Protein AF-A0A519C1T8-F1 (afdb_monomer_lite)

pLDDT: mean 79.29, std 21.69, range [28.86, 98.5]

Sequence (141 aa):
MLAVPLSTYRQTYEIVEENGDEYYHWNYEFISLLQLVNVDVENGSLSIHGAVNHSAFYDDDDGYWWGGQTNIRRSIFMGDYIYSFSGAGAAVHRTEDLEMMVELDLPGYEEPIYYYYEDNSEEPKDAEVDSEEAGTSSNES

Radius of gyration: 27.06 Å; chains: 1; bounding box: 48×76×71 Å

Foldseek 3Di:
DDKDWDKDKDKDWDWDDDPNDTDIDIDIAIWAKTWDWDADPPVRDIDTQDIDTPSVLPPDPPNLVPPFQRYFDDWDDDPQWIWTDTLFWIWIAGSNRRHTDDIGTDPPRDGDDDDDPPPPCPDPDDDDDDDDDDDDDDDDD

Secondary structure (DSSP, 8-state):
-EEEEEEEEEEEEEEEEETTEEEEEEEEEEEEEEEEEEEETTTTEEEEEEEEE-GGGG--TT-GGGGS--S--EEEEETTEEEEE-SSEEEEEETTT--EEEEEEPTT-PPPPP--------PPP----------------

Structure (mmCIF, N/CA/C/O backbone):
data_AF-A0A519C1T8-F1
#
_entry.id   AF-A0A519C1T8-F1
#
loop_
_atom_site.group_PDB
_atom_site.id
_atom_site.type_symbol
_atom_site.label_atom_id
_atom_site.label_alt_id
_atom_site.label_comp_id
_atom_site.label_asym_id
_atom_site.label_entity_id
_atom_site.label_seq_id
_atom_site.pdbx_PDB_ins_code
_atom_site.Cartn_x
_atom_site.Cartn_y
_atom_site.Cartn_z
_atom_site.occupancy
_atom_site.B_iso_or_equiv
_atom_site.auth_seq_id
_atom_site.auth_comp_id
_atom_site.auth_asym_id
_atom_site.auth_atom_id
_atom_site.pdbx_PDB_model_num
ATOM 1 N N . MET A 1 1 ? -6.608 2.088 14.280 1.00 93.31 1 MET A N 1
ATOM 2 C CA . MET A 1 1 ? -5.623 1.960 13.186 1.00 93.31 1 MET A CA 1
ATOM 3 C C . MET A 1 1 ? -5.973 2.962 12.098 1.00 93.31 1 MET A C 1
ATOM 5 O O . MET A 1 1 ? -7.155 3.238 11.919 1.00 93.31 1 MET A O 1
ATOM 9 N N . LEU A 1 2 ? -4.975 3.523 11.421 1.00 96.00 2 LEU A N 1
ATOM 10 C CA . LEU A 1 2 ? -5.133 4.421 10.276 1.00 96.00 2 LEU A CA 1
ATOM 11 C C . LEU A 1 2 ? -4.587 3.729 9.022 1.00 96.00 2 LEU A C 1
ATOM 13 O O . LEU A 1 2 ? -3.564 3.055 9.105 1.00 96.00 2 LEU A O 1
ATOM 17 N N . ALA A 1 3 ? -5.245 3.927 7.881 1.00 96.88 3 ALA A N 1
ATOM 18 C CA . ALA A 1 3 ? -4.759 3.495 6.575 1.00 96.88 3 ALA A CA 1
ATOM 19 C C . ALA A 1 3 ? -4.440 4.728 5.719 1.00 96.88 3 ALA A C 1
ATOM 21 O O . ALA A 1 3 ? -5.297 5.593 5.530 1.00 96.88 3 ALA A O 1
ATOM 22 N N . VAL A 1 4 ? -3.206 4.818 5.229 1.00 96.31 4 VAL A N 1
ATOM 23 C CA . VAL A 1 4 ? -2.680 5.972 4.491 1.00 96.31 4 VAL A CA 1
ATOM 24 C C . VAL A 1 4 ? -2.260 5.513 3.095 1.00 96.31 4 VAL A C 1
ATOM 26 O O . VAL A 1 4 ? -1.286 4.769 2.978 1.00 96.31 4 VAL A O 1
ATOM 29 N N . PRO A 1 5 ? -2.978 5.913 2.031 1.00 94.56 5 PRO A N 1
ATOM 30 C CA . PRO A 1 5 ? -2.551 5.629 0.669 1.00 94.56 5 PRO A CA 1
ATOM 31 C C . PRO A 1 5 ? -1.249 6.365 0.353 1.00 94.56 5 PRO A C 1
ATOM 33 O O . PRO A 1 5 ? -1.144 7.570 0.584 1.00 94.56 5 PRO A O 1
ATOM 36 N N . LEU A 1 6 ? -0.277 5.641 -0.187 1.00 91.94 6 LEU A N 1
ATOM 37 C CA . LEU A 1 6 ? 1.003 6.165 -0.637 1.00 91.94 6 LEU A CA 1
ATOM 38 C C . LEU A 1 6 ? 1.228 5.730 -2.080 1.00 91.94 6 LEU A C 1
ATOM 40 O O . LEU A 1 6 ? 1.039 4.573 -2.447 1.00 91.94 6 LEU A O 1
ATOM 44 N N . SER A 1 7 ? 1.635 6.676 -2.911 1.00 88.19 7 SER A N 1
ATOM 45 C CA . SER A 1 7 ? 1.981 6.411 -4.300 1.00 88.19 7 SER A CA 1
ATOM 46 C C . SER A 1 7 ? 3.222 7.205 -4.636 1.00 88.19 7 SER A C 1
ATOM 48 O O . SER A 1 7 ? 3.256 8.420 -4.447 1.00 88.19 7 SER A O 1
ATOM 50 N N . THR A 1 8 ? 4.257 6.501 -5.063 1.00 87.06 8 THR A N 1
ATOM 51 C CA . THR A 1 8 ? 5.544 7.084 -5.431 1.00 87.06 8 THR A CA 1
ATOM 52 C C . THR A 1 8 ? 6.142 6.262 -6.557 1.00 87.06 8 THR A C 1
ATOM 54 O O . THR A 1 8 ? 5.646 5.191 -6.884 1.00 87.06 8 THR A O 1
ATOM 57 N N . TYR A 1 9 ? 7.223 6.748 -7.136 1.00 85.00 9 TYR A N 1
ATOM 58 C CA . TYR A 1 9 ? 8.078 5.960 -8.004 1.00 85.00 9 TYR A CA 1
ATOM 59 C C . TYR A 1 9 ? 9.501 5.991 -7.455 1.00 85.00 9 TYR A C 1
ATOM 61 O O . TYR A 1 9 ? 9.878 6.911 -6.717 1.00 85.00 9 TYR A O 1
ATOM 69 N N . ARG A 1 10 ? 10.286 4.976 -7.797 1.00 85.06 10 ARG A N 1
ATOM 70 C CA . ARG A 1 10 ? 11.723 4.935 -7.547 1.00 85.06 10 ARG A CA 1
ATOM 71 C C . ARG A 1 10 ? 12.445 4.924 -8.883 1.00 85.06 10 ARG A C 1
ATOM 73 O O . ARG A 1 10 ? 12.110 4.141 -9.761 1.00 85.06 10 ARG A O 1
ATOM 80 N N . GLN A 1 11 ? 13.442 5.791 -9.002 1.00 84.81 11 GLN A N 1
ATOM 81 C CA . GLN A 1 11 ? 14.359 5.816 -10.132 1.00 84.81 11 GLN A CA 1
ATOM 82 C C . GLN A 1 11 ? 15.657 5.125 -9.718 1.00 84.81 11 GLN A C 1
ATOM 84 O O . GLN A 1 11 ? 16.260 5.482 -8.701 1.00 84.81 11 GLN A O 1
ATOM 89 N N . THR A 1 12 ? 16.081 4.143 -10.498 1.00 87.19 12 THR A N 1
ATOM 90 C CA . THR A 1 12 ? 17.408 3.536 -10.408 1.00 87.19 12 THR A CA 1
ATOM 91 C C . THR A 1 12 ? 18.093 3.657 -11.761 1.00 87.19 12 THR A C 1
ATOM 93 O O . THR A 1 12 ? 17.448 3.872 -12.786 1.00 87.19 12 THR A O 1
ATOM 96 N N . TYR A 1 13 ? 19.417 3.574 -11.773 1.00 87.81 13 TYR A N 1
ATOM 97 C CA . TYR A 1 13 ? 20.163 3.462 -13.015 1.00 87.81 13 TYR A CA 1
ATOM 98 C C . TYR A 1 13 ? 21.193 2.351 -12.885 1.00 87.81 13 TYR A C 1
ATOM 100 O O . TYR A 1 13 ? 21.720 2.104 -11.797 1.00 87.81 13 TYR A O 1
ATOM 108 N N . GLU A 1 14 ? 21.467 1.692 -13.997 1.00 89.19 14 GLU A N 1
ATOM 109 C CA . GLU A 1 14 ? 22.571 0.756 -14.138 1.00 89.19 14 GLU A CA 1
ATOM 110 C C . GLU A 1 14 ? 23.513 1.249 -15.236 1.00 89.19 14 GLU A C 1
ATOM 112 O O . GLU A 1 14 ? 23.098 1.922 -16.183 1.00 89.19 14 GLU A O 1
ATOM 117 N N . ILE A 1 15 ? 24.801 0.963 -15.058 1.00 90.38 15 ILE A N 1
ATOM 118 C CA . ILE A 1 15 ? 25.827 1.254 -16.055 1.00 90.38 15 ILE A CA 1
ATOM 119 C C . ILE A 1 15 ? 26.111 -0.060 -16.768 1.00 90.38 15 ILE A C 1
ATOM 121 O O . ILE A 1 15 ? 26.516 -1.034 -16.129 1.00 90.38 15 ILE A O 1
ATOM 125 N N . VAL A 1 16 ? 25.880 -0.078 -18.074 1.00 89.88 16 VAL A N 1
ATOM 126 C CA . VAL A 1 16 ? 26.147 -1.229 -18.933 1.00 89.88 16 VAL A CA 1
ATOM 127 C C . VAL A 1 16 ? 27.322 -0.869 -19.828 1.00 89.88 16 VAL A C 1
ATOM 129 O O . VAL A 1 16 ? 27.267 0.114 -20.561 1.00 89.88 16 VAL A O 1
ATOM 132 N N . GLU A 1 17 ? 28.402 -1.643 -19.757 1.00 89.75 17 GLU A N 1
ATOM 133 C CA . GLU A 1 17 ? 29.504 -1.524 -20.712 1.00 89.75 17 GLU A CA 1
ATOM 134 C C . GLU A 1 17 ? 29.206 -2.392 -21.936 1.00 89.75 17 GLU A C 1
ATOM 136 O O . GLU A 1 17 ? 29.117 -3.619 -21.836 1.00 89.75 17 GLU A O 1
ATOM 141 N N . GLU A 1 18 ? 29.102 -1.763 -23.105 1.00 87.56 18 GLU A N 1
ATOM 142 C CA . GLU A 1 18 ? 28.958 -2.460 -24.381 1.00 87.56 18 GLU A CA 1
ATOM 143 C C . GLU A 1 18 ? 29.984 -1.906 -25.377 1.00 87.56 18 GLU A C 1
ATOM 145 O O . GLU A 1 18 ? 30.089 -0.704 -25.595 1.00 87.56 18 GLU A O 1
ATOM 150 N N . ASN A 1 19 ? 30.796 -2.787 -25.968 1.00 85.69 19 ASN A N 1
ATOM 151 C CA . ASN A 1 19 ? 31.862 -2.426 -26.916 1.00 85.69 19 ASN A CA 1
ATOM 152 C C . ASN A 1 19 ? 32.904 -1.401 -26.408 1.00 85.69 19 ASN A C 1
ATOM 154 O O . ASN A 1 19 ? 33.618 -0.810 -27.214 1.00 85.69 19 ASN A O 1
ATOM 158 N N . GLY A 1 20 ? 33.062 -1.253 -25.087 1.00 86.38 20 GLY A N 1
ATOM 159 C CA . GLY A 1 20 ? 34.015 -0.319 -24.473 1.00 86.38 20 GLY A CA 1
ATOM 160 C C . GLY A 1 20 ? 33.459 1.086 -24.227 1.00 86.38 20 GLY A C 1
ATOM 161 O O . GLY A 1 20 ? 34.202 1.933 -23.735 1.00 86.38 20 GLY A O 1
ATOM 162 N N . ASP A 1 21 ? 32.177 1.306 -24.527 1.00 89.31 21 ASP A N 1
ATOM 163 C CA . ASP A 1 21 ? 31.431 2.510 -24.175 1.00 89.31 21 ASP A CA 1
ATOM 164 C C . ASP A 1 21 ? 30.502 2.220 -22.979 1.00 89.31 21 ASP A C 1
ATOM 166 O O . ASP A 1 21 ? 29.912 1.140 -22.878 1.00 89.31 21 ASP A O 1
ATOM 170 N N . GLU A 1 22 ? 30.381 3.181 -22.058 1.00 91.75 22 GLU A N 1
ATOM 171 C CA . GLU A 1 22 ? 29.477 3.108 -20.902 1.00 91.75 22 GLU A CA 1
ATOM 172 C C . GLU A 1 22 ? 28.097 3.682 -21.261 1.00 91.75 22 GLU 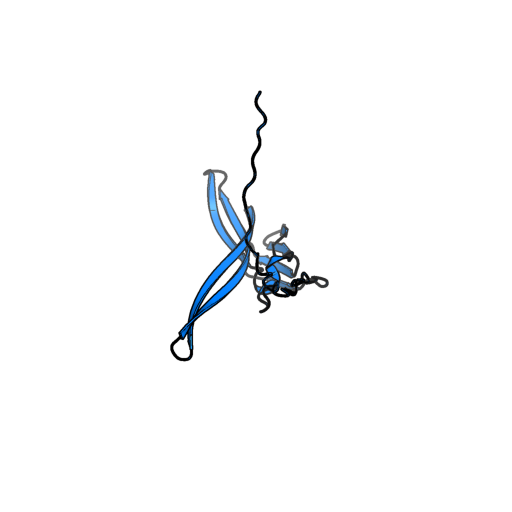A C 1
ATOM 174 O O . GLU A 1 22 ? 27.973 4.854 -21.632 1.00 91.75 22 GLU A O 1
ATOM 179 N N . TYR A 1 23 ? 27.045 2.882 -21.087 1.00 87.88 23 TYR A N 1
ATOM 180 C CA . TYR A 1 23 ? 25.653 3.277 -21.295 1.00 87.88 23 TYR A CA 1
ATOM 181 C C . TYR A 1 23 ? 24.908 3.371 -19.964 1.00 87.88 23 TYR A C 1
ATOM 183 O O . TYR A 1 23 ? 25.025 2.502 -19.101 1.00 87.88 23 TYR A O 1
ATOM 191 N N . TYR A 1 24 ? 24.103 4.424 -19.813 1.00 88.62 24 TYR A N 1
ATOM 192 C CA . TYR A 1 24 ? 23.241 4.627 -18.650 1.00 88.62 24 TYR A CA 1
ATOM 193 C C . TYR A 1 24 ? 21.838 4.111 -18.959 1.00 88.62 24 TYR A C 1
ATOM 195 O O . TYR A 1 24 ? 21.117 4.711 -19.759 1.00 88.62 24 TYR A O 1
ATOM 203 N N . HIS A 1 25 ? 21.434 3.037 -18.290 1.00 85.00 25 HIS A N 1
ATOM 204 C CA . HIS A 1 25 ? 20.084 2.494 -18.386 1.00 85.00 25 HIS A CA 1
ATOM 205 C C . HIS A 1 25 ? 19.276 2.941 -17.173 1.00 85.00 25 HIS A C 1
ATOM 207 O O . HIS A 1 25 ? 19.605 2.615 -16.033 1.00 85.00 25 HIS A O 1
ATOM 213 N N . TRP A 1 26 ? 18.231 3.729 -17.421 1.00 84.38 26 TRP A N 1
ATOM 214 C CA . TRP A 1 26 ? 17.333 4.231 -16.387 1.00 84.38 26 TRP A CA 1
ATOM 215 C C . TRP A 1 26 ? 16.164 3.275 -16.202 1.00 84.38 26 TRP A C 1
ATOM 217 O O . TRP A 1 26 ? 15.441 2.990 -17.150 1.00 84.38 26 TRP A O 1
ATOM 227 N N . ASN A 1 27 ? 15.955 2.846 -14.964 1.00 82.31 27 ASN A N 1
ATOM 228 C CA . ASN A 1 27 ? 14.845 2.001 -14.563 1.00 82.31 27 ASN A CA 1
ATOM 229 C C . ASN A 1 27 ? 13.918 2.803 -13.650 1.00 82.31 27 ASN A C 1
ATOM 231 O O . ASN A 1 27 ? 14.370 3.539 -12.763 1.00 82.31 27 ASN A O 1
ATOM 235 N N . TYR A 1 28 ? 12.614 2.660 -13.862 1.00 80.44 28 TYR A N 1
ATOM 236 C CA . TYR A 1 28 ? 11.615 3.314 -13.034 1.00 80.44 28 TYR A CA 1
ATOM 237 C C . TYR A 1 28 ? 10.591 2.298 -12.543 1.00 80.44 28 TYR A C 1
ATOM 239 O O . TYR A 1 28 ? 9.966 1.603 -13.334 1.00 80.44 28 TYR A O 1
ATOM 247 N N . GLU A 1 29 ? 10.399 2.256 -11.231 1.00 81.69 29 GLU A N 1
ATOM 248 C CA . GLU A 1 29 ? 9.502 1.319 -10.558 1.00 81.69 29 GLU A CA 1
ATOM 249 C C . GLU A 1 29 ? 8.401 2.104 -9.849 1.00 81.69 29 GLU A C 1
ATOM 251 O O . GLU A 1 29 ? 8.689 3.011 -9.055 1.00 81.69 29 GLU A O 1
ATOM 256 N N . PHE A 1 30 ? 7.143 1.763 -10.120 1.00 85.12 30 PHE A N 1
ATOM 257 C CA . PHE A 1 30 ? 6.013 2.384 -9.447 1.00 85.12 30 PHE A CA 1
ATOM 258 C C . PHE A 1 30 ? 5.660 1.660 -8.151 1.00 85.12 30 PHE A C 1
ATOM 260 O O . PHE A 1 30 ? 5.550 0.439 -8.085 1.00 85.12 30 PHE A O 1
ATOM 267 N N . ILE A 1 31 ? 5.426 2.435 -7.097 1.00 89.38 31 ILE A N 1
ATOM 268 C CA . ILE A 1 31 ? 5.143 1.922 -5.764 1.00 89.38 31 ILE A CA 1
ATOM 269 C C . ILE A 1 31 ? 3.744 2.372 -5.326 1.00 89.38 31 ILE A C 1
ATOM 271 O O . ILE A 1 31 ? 3.542 3.549 -5.012 1.00 89.38 31 ILE A O 1
ATOM 275 N N . SER A 1 32 ? 2.790 1.434 -5.266 1.00 92.44 32 SER A N 1
ATOM 276 C CA . SER A 1 32 ? 1.409 1.670 -4.811 1.00 92.44 32 SER A CA 1
ATOM 277 C C . SER A 1 32 ? 1.148 0.993 -3.470 1.00 92.44 32 SER A C 1
ATOM 279 O O . SER A 1 32 ? 0.864 -0.201 -3.415 1.00 92.44 32 SER A O 1
ATOM 281 N N . LEU A 1 33 ? 1.231 1.741 -2.370 1.00 95.00 33 LEU A N 1
ATOM 282 C CA . LEU A 1 33 ? 1.071 1.192 -1.023 1.00 95.00 33 LEU A CA 1
ATOM 283 C C . LEU A 1 33 ? -0.153 1.747 -0.306 1.00 95.00 33 LEU A C 1
ATOM 285 O O . LEU A 1 33 ? -0.584 2.882 -0.505 1.00 95.00 33 LEU A O 1
ATOM 289 N N . LEU A 1 34 ? -0.663 0.953 0.626 1.00 96.69 34 LEU A N 1
ATOM 290 C CA . LEU A 1 34 ? -1.532 1.408 1.696 1.00 96.69 34 LEU A CA 1
ATOM 291 C C . LEU A 1 34 ? -0.805 1.148 3.010 1.00 96.69 34 LEU A C 1
ATOM 293 O O . LEU A 1 34 ? -0.744 0.014 3.478 1.00 96.69 34 LEU A O 1
ATOM 297 N N . GLN A 1 35 ? -0.233 2.198 3.591 1.00 96.94 35 GLN A N 1
ATOM 298 C CA . GLN A 1 35 ? 0.482 2.120 4.857 1.00 96.94 35 GLN A CA 1
ATOM 299 C C . GLN A 1 35 ? -0.521 2.055 6.011 1.00 96.94 35 GLN A C 1
ATOM 301 O O . GLN A 1 35 ? -1.319 2.974 6.206 1.00 96.94 35 GLN A O 1
ATOM 306 N N . LEU A 1 36 ? -0.454 0.992 6.807 1.00 97.38 36 LEU A N 1
ATOM 307 C CA . LEU A 1 36 ? -1.203 0.862 8.047 1.00 97.38 36 LEU A CA 1
ATOM 308 C C . LEU A 1 36 ? -0.355 1.363 9.216 1.00 97.38 36 LEU A C 1
ATOM 310 O O . LEU A 1 36 ? 0.825 1.019 9.359 1.00 97.38 36 LEU A O 1
ATOM 314 N N . VAL A 1 37 ? -0.977 2.192 10.049 1.00 97.75 37 VAL A N 1
ATOM 315 C CA . VAL A 1 37 ? -0.354 2.846 11.200 1.00 97.75 37 VAL A CA 1
ATOM 316 C C . VAL A 1 37 ? -1.200 2.572 12.440 1.00 97.75 37 VAL A C 1
ATOM 318 O O . VAL A 1 37 ? -2.411 2.828 12.472 1.00 97.75 37 VAL A O 1
ATOM 321 N N . ASN A 1 38 ? -0.561 2.050 13.481 1.00 97.00 38 ASN A N 1
ATOM 322 C CA . ASN A 1 38 ? -1.160 1.950 14.802 1.00 97.00 38 ASN A CA 1
ATOM 323 C C . ASN A 1 38 ? -1.218 3.348 15.419 1.00 97.00 38 ASN A C 1
ATOM 325 O O . ASN A 1 38 ? -0.242 4.096 15.373 1.00 97.00 38 ASN A O 1
ATOM 329 N N . VAL A 1 39 ? -2.371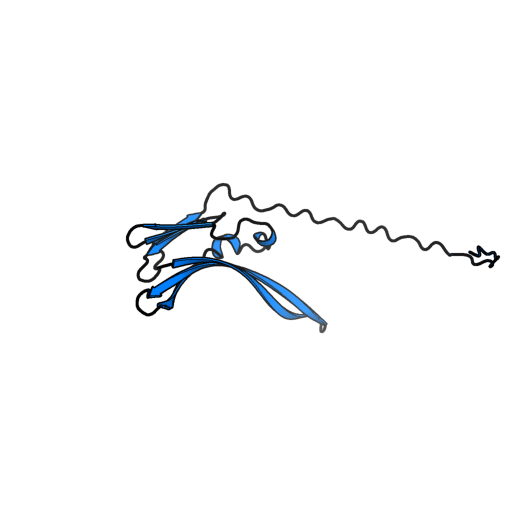 3.690 15.990 1.00 96.50 39 VAL A N 1
ATOM 330 C CA . VAL A 1 39 ? -2.598 4.981 16.640 1.00 96.50 39 VAL A CA 1
ATOM 331 C C . VAL A 1 39 ? -2.808 4.715 18.117 1.00 96.50 39 VAL A C 1
ATOM 333 O O . VAL A 1 39 ? -3.829 4.140 18.495 1.00 96.50 39 VAL A O 1
ATOM 336 N N . ASP A 1 40 ? -1.848 5.133 18.930 1.00 96.56 40 ASP A N 1
ATOM 337 C CA . ASP A 1 40 ? -1.982 5.160 20.377 1.00 96.56 40 ASP A CA 1
ATOM 338 C C . ASP A 1 40 ? -2.464 6.554 20.782 1.00 96.56 40 ASP A C 1
ATOM 340 O O . ASP A 1 40 ? -1.694 7.515 20.835 1.00 96.56 40 ASP A O 1
ATOM 344 N N . VAL A 1 41 ? -3.772 6.671 21.007 1.00 95.19 41 VAL A N 1
ATOM 345 C CA . VAL A 1 41 ? -4.414 7.946 21.351 1.00 95.19 41 VAL A CA 1
ATOM 346 C C . VAL A 1 41 ? -4.079 8.369 22.783 1.00 95.19 41 VAL A C 1
ATOM 348 O O . VAL A 1 41 ? -4.038 9.564 23.063 1.00 95.19 41 VAL A O 1
ATOM 351 N N . GLU A 1 42 ? -3.813 7.415 23.678 1.00 96.62 42 GLU A N 1
ATOM 352 C CA . GLU A 1 42 ? -3.520 7.699 25.086 1.00 96.62 42 GLU A CA 1
ATOM 353 C C . GLU A 1 42 ? -2.126 8.308 25.241 1.00 96.62 42 GLU A C 1
ATOM 355 O O . GLU A 1 42 ? -1.960 9.318 25.926 1.00 96.62 42 GLU A O 1
ATOM 360 N N . ASN A 1 43 ? -1.140 7.736 24.546 1.00 96.25 43 ASN A N 1
ATOM 361 C CA . ASN A 1 43 ? 0.242 8.215 24.569 1.00 96.25 43 ASN A CA 1
ATOM 362 C C . ASN A 1 43 ? 0.557 9.206 23.436 1.00 96.25 43 ASN A C 1
ATOM 364 O O . ASN A 1 43 ? 1.671 9.725 23.367 1.00 96.25 43 ASN A O 1
ATOM 368 N N . GLY A 1 44 ? -0.401 9.468 22.540 1.00 95.38 44 GLY A N 1
ATOM 369 C CA . GLY A 1 44 ? -0.239 10.381 21.406 1.00 95.38 44 GLY A CA 1
ATOM 370 C C . GLY A 1 44 ? 0.848 9.938 20.423 1.00 95.38 44 GLY A C 1
ATOM 371 O O . GLY A 1 44 ? 1.544 10.784 19.861 1.00 95.38 44 GLY A O 1
ATOM 372 N N . SER A 1 45 ? 1.028 8.627 20.243 1.00 96.94 45 SER A N 1
ATOM 373 C CA . SER A 1 45 ? 2.105 8.065 19.425 1.00 96.94 45 SER A CA 1
ATOM 374 C C . SER A 1 45 ? 1.579 7.286 18.220 1.00 96.94 45 SER A C 1
ATOM 376 O O . SER A 1 45 ? 0.449 6.794 18.201 1.00 96.94 45 SER A O 1
ATOM 378 N N . LEU A 1 46 ? 2.417 7.206 17.187 1.00 97.44 46 LEU A N 1
ATOM 379 C CA . LEU A 1 46 ? 2.157 6.459 15.964 1.00 97.44 46 LEU A CA 1
ATOM 380 C C . LEU A 1 46 ? 3.258 5.419 15.779 1.00 97.44 46 LEU A C 1
AT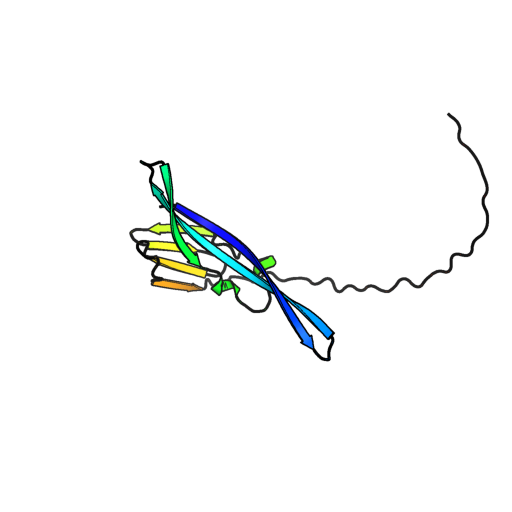OM 382 O O . LEU A 1 46 ? 4.436 5.723 15.974 1.00 97.44 46 LEU A O 1
ATOM 386 N N . SER A 1 47 ? 2.888 4.214 15.359 1.00 97.56 47 SER A N 1
ATOM 387 C CA . SER A 1 47 ? 3.853 3.190 14.961 1.00 97.56 47 SER A CA 1
ATOM 388 C C . SER A 1 47 ? 3.413 2.492 13.683 1.00 97.56 47 SER A C 1
ATOM 390 O O . SER A 1 47 ? 2.222 2.359 13.398 1.00 97.56 47 SER A O 1
ATOM 392 N N . ILE A 1 48 ? 4.386 2.071 12.878 1.00 97.56 48 ILE A N 1
ATOM 393 C CA . ILE A 1 48 ? 4.120 1.336 11.643 1.00 97.56 48 ILE A CA 1
ATOM 394 C C . ILE A 1 48 ? 3.529 -0.027 12.008 1.00 97.56 48 ILE A C 1
ATOM 396 O O . ILE A 1 48 ? 4.111 -0.759 12.806 1.00 97.56 48 ILE A O 1
ATOM 400 N N . HIS A 1 49 ? 2.374 -0.347 11.426 1.00 97.25 49 HIS A N 1
ATOM 401 C CA . HIS A 1 49 ? 1.772 -1.675 11.519 1.00 97.25 49 HIS A CA 1
ATOM 402 C C . HIS A 1 49 ? 2.267 -2.567 10.370 1.00 97.25 49 HIS A C 1
ATOM 404 O O . HIS 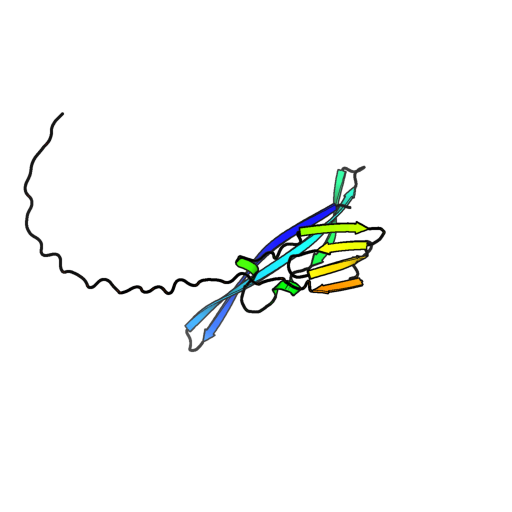A 1 49 ? 2.698 -3.691 10.589 1.00 97.25 49 HIS A O 1
ATOM 410 N N . GLY A 1 50 ? 2.271 -2.027 9.152 1.00 97.12 50 GLY A N 1
ATOM 411 C CA . GLY A 1 50 ? 2.737 -2.694 7.936 1.00 97.12 50 GLY A CA 1
ATOM 412 C C . GLY A 1 50 ? 2.120 -2.033 6.707 1.00 97.12 50 GLY A C 1
ATOM 413 O O . GLY A 1 50 ? 1.498 -0.978 6.836 1.00 97.12 50 GLY A O 1
ATOM 414 N N . ALA A 1 51 ? 2.286 -2.608 5.521 1.00 96.62 51 ALA A N 1
ATOM 415 C CA . ALA A 1 51 ? 1.732 -2.042 4.295 1.00 96.62 51 ALA A CA 1
ATOM 416 C C . ALA A 1 51 ? 1.133 -3.124 3.398 1.00 96.62 51 ALA A C 1
ATOM 418 O O . ALA A 1 51 ? 1.675 -4.220 3.295 1.00 96.62 51 ALA A O 1
ATOM 419 N N . VAL A 1 52 ? 0.037 -2.778 2.728 1.00 96.50 52 VAL A N 1
ATOM 420 C CA . VAL A 1 52 ? -0.500 -3.543 1.598 1.00 96.50 52 VAL A CA 1
ATOM 421 C C . VAL A 1 52 ? 0.092 -2.969 0.314 1.00 96.50 52 VAL A C 1
ATOM 423 O O . VAL A 1 52 ? 0.165 -1.745 0.184 1.00 96.50 52 VAL A O 1
ATOM 426 N N . ASN A 1 53 ? 0.514 -3.831 -0.612 1.00 94.31 53 ASN A N 1
ATOM 427 C CA . ASN A 1 53 ? 1.182 -3.437 -1.850 1.00 94.31 53 ASN A CA 1
ATOM 428 C C . ASN A 1 53 ? 0.339 -3.813 -3.076 1.00 94.31 53 ASN A C 1
ATOM 430 O O . ASN A 1 53 ? -0.052 -4.962 -3.223 1.00 94.31 53 ASN A O 1
ATOM 434 N N . HIS A 1 54 ? 0.053 -2.830 -3.927 1.00 93.31 54 HIS A N 1
ATOM 435 C CA . HIS A 1 54 ? -0.668 -2.964 -5.194 1.00 93.31 54 HIS A CA 1
ATOM 436 C C . HIS A 1 54 ? 0.249 -2.701 -6.406 1.00 93.31 54 HIS A C 1
ATOM 438 O O . HIS A 1 54 ? -0.260 -2.544 -7.511 1.00 93.31 54 HIS A O 1
ATOM 444 N N . SER A 1 55 ? 1.573 -2.603 -6.229 1.00 89.88 55 SER A N 1
ATOM 445 C CA . SER A 1 55 ? 2.532 -2.401 -7.330 1.00 89.88 55 SER A CA 1
ATOM 446 C C . SER A 1 55 ? 2.454 -3.482 -8.392 1.00 89.88 55 SER A C 1
ATOM 448 O O . SER A 1 55 ? 2.471 -3.142 -9.563 1.00 89.88 55 SER A O 1
ATOM 450 N N . ALA A 1 56 ? 2.256 -4.740 -7.989 1.00 88.31 56 ALA A N 1
ATOM 451 C CA . ALA A 1 56 ? 2.187 -5.872 -8.911 1.00 88.31 56 ALA A CA 1
ATOM 452 C C . ALA A 1 56 ? 1.085 -5.727 -9.977 1.00 88.31 56 ALA A C 1
ATOM 454 O O . ALA A 1 56 ? 1.218 -6.276 -11.061 1.00 88.31 56 ALA A O 1
ATOM 455 N N . PHE A 1 57 ? 0.032 -4.941 -9.713 1.00 87.88 57 PHE A N 1
ATOM 456 C CA . PHE A 1 57 ? -0.991 -4.620 -10.715 1.00 87.88 57 PHE A CA 1
ATOM 457 C C . PHE A 1 57 ? -0.506 -3.667 -11.825 1.00 87.88 57 PHE A C 1
ATOM 459 O O . PHE A 1 57 ? -1.270 -3.361 -12.736 1.00 87.88 57 PHE A O 1
ATOM 466 N N . TYR A 1 58 ? 0.709 -3.125 -11.712 1.00 82.81 58 TYR A N 1
ATOM 467 C CA . TYR A 1 58 ? 1.274 -2.099 -12.593 1.00 82.81 58 TYR A CA 1
ATOM 468 C C . TYR A 1 58 ? 2.739 -2.365 -12.974 1.00 82.81 58 TYR A C 1
ATOM 470 O O . TYR A 1 58 ? 3.364 -1.479 -13.556 1.00 82.81 58 TYR A O 1
ATOM 478 N N . ASP A 1 59 ? 3.284 -3.537 -12.634 1.00 75.44 59 ASP A N 1
ATOM 479 C CA . ASP A 1 59 ? 4.682 -3.919 -12.897 1.00 75.44 59 ASP A CA 1
ATOM 480 C C . ASP A 1 59 ? 4.909 -4.413 -14.346 1.00 75.44 59 ASP A C 1
ATOM 482 O O . ASP A 1 59 ? 5.918 -5.057 -14.628 1.00 75.44 59 ASP A O 1
ATOM 486 N N . ASP A 1 60 ? 3.999 -4.110 -15.278 1.00 65.81 60 ASP A N 1
ATOM 487 C CA . ASP A 1 60 ? 4.199 -4.407 -16.700 1.00 65.81 60 ASP A CA 1
ATOM 488 C C . ASP A 1 60 ? 5.265 -3.483 -17.328 1.00 65.81 60 ASP A C 1
ATOM 490 O O . ASP A 1 60 ? 5.393 -2.303 -16.982 1.00 65.81 60 ASP A O 1
ATOM 494 N N . ASP A 1 61 ? 6.033 -4.054 -18.264 1.00 57.44 61 ASP A N 1
ATOM 495 C CA . ASP A 1 61 ? 7.350 -3.606 -18.776 1.00 57.44 61 ASP A CA 1
ATOM 496 C C . ASP A 1 61 ? 7.366 -2.208 -19.441 1.00 57.44 61 ASP A C 1
ATOM 498 O O . ASP A 1 61 ? 8.416 -1.647 -19.750 1.00 57.44 61 ASP A O 1
ATOM 502 N N . ASP A 1 62 ? 6.200 -1.607 -19.649 1.00 61.28 62 ASP A N 1
ATOM 503 C CA . ASP A 1 62 ? 6.011 -0.478 -20.560 1.00 61.28 62 ASP A CA 1
ATOM 504 C C . ASP A 1 62 ? 5.795 0.875 -19.848 1.00 61.28 62 ASP A C 1
ATOM 506 O O . ASP A 1 62 ? 5.482 1.893 -20.473 1.00 61.28 62 ASP A O 1
ATOM 510 N N . GLY A 1 63 ? 5.974 0.935 -18.522 1.00 60.50 63 GLY A N 1
ATOM 511 C CA . GLY A 1 63 ? 5.948 2.203 -17.779 1.00 60.50 63 GLY A CA 1
ATOM 512 C C . GLY A 1 63 ? 4.576 2.894 -17.756 1.00 60.50 63 GLY A C 1
ATOM 513 O O . GLY A 1 63 ? 4.482 4.093 -17.504 1.00 60.50 63 GLY A O 1
ATOM 514 N N . TYR A 1 64 ? 3.478 2.173 -17.978 1.00 62.97 64 TYR A N 1
ATOM 515 C CA . TYR A 1 64 ? 2.126 2.740 -18.118 1.00 62.97 64 TYR A CA 1
ATOM 516 C C . TYR A 1 64 ? 1.580 3.492 -16.889 1.00 62.97 64 TYR A C 1
ATOM 518 O O . TYR A 1 64 ? 0.562 4.188 -16.956 1.00 62.97 64 TYR A O 1
ATOM 526 N N . TRP A 1 65 ? 2.268 3.430 -15.753 1.00 63.59 65 TRP A N 1
ATOM 527 C CA . TRP A 1 65 ? 1.864 4.090 -14.517 1.00 63.59 65 TRP A CA 1
ATOM 528 C C . TRP A 1 65 ? 2.011 5.620 -14.518 1.00 63.59 65 TRP A C 1
ATOM 530 O O . TRP A 1 65 ? 1.363 6.272 -13.696 1.00 63.59 65 TRP A O 1
ATOM 540 N N . TRP A 1 66 ? 2.796 6.219 -15.422 1.00 60.66 66 TRP A N 1
ATOM 541 C CA . TRP A 1 66 ? 3.048 7.674 -15.446 1.00 60.66 66 TRP A CA 1
ATOM 542 C C . TRP A 1 66 ? 1.779 8.529 -15.666 1.00 60.66 66 TRP A C 1
ATOM 544 O O . TRP A 1 66 ? 1.776 9.725 -15.369 1.00 60.66 66 TRP A O 1
ATOM 554 N N . GLY A 1 67 ? 0.700 7.937 -16.187 1.00 61.75 67 GLY A N 1
ATOM 555 C CA . GLY A 1 67 ? -0.538 8.628 -16.580 1.00 61.75 67 GLY A CA 1
ATOM 556 C C . GLY A 1 67 ? -1.790 7.922 -16.074 1.00 61.75 67 GLY A C 1
ATOM 557 O O . GLY A 1 67 ? -2.912 8.351 -16.352 1.00 61.75 67 GLY A O 1
ATOM 558 N N . GLY A 1 68 ? -1.593 6.821 -15.348 1.00 68.31 68 GLY A N 1
ATOM 559 C CA . GLY A 1 68 ? -2.629 5.879 -14.971 1.00 68.31 68 GLY A CA 1
ATOM 560 C C . GLY A 1 68 ? -3.188 6.134 -13.576 1.00 68.31 68 GLY A C 1
ATOM 561 O O . GLY A 1 68 ? -2.646 6.869 -12.750 1.00 68.31 68 GLY A O 1
ATOM 562 N N . GLN A 1 69 ? -4.305 5.474 -13.283 1.00 71.12 69 GLN A N 1
ATOM 563 C CA . GLN A 1 69 ? -4.934 5.482 -11.962 1.00 71.12 69 GLN A CA 1
ATOM 564 C C . GLN A 1 69 ? -4.284 4.460 -11.021 1.00 71.12 69 GLN A C 1
ATOM 566 O O . GLN A 1 69 ? -4.940 3.534 -10.550 1.00 71.12 69 GLN A O 1
ATOM 571 N N . THR A 1 70 ? -2.993 4.620 -10.759 1.00 80.44 70 THR A N 1
ATOM 572 C CA . THR A 1 70 ? -2.177 3.561 -10.152 1.00 80.44 70 THR A CA 1
ATOM 573 C C . THR A 1 70 ? -2.199 3.535 -8.622 1.00 80.44 70 THR A C 1
ATOM 575 O O . THR A 1 70 ? -1.829 2.548 -7.990 1.00 80.44 70 THR A O 1
ATOM 578 N N . ASN A 1 71 ? -2.717 4.585 -7.988 1.00 85.81 71 ASN A N 1
ATOM 579 C CA . ASN A 1 71 ? -2.838 4.676 -6.538 1.00 85.81 71 ASN A CA 1
ATOM 580 C C . ASN A 1 71 ? -3.960 3.793 -5.958 1.00 85.81 71 ASN A C 1
ATOM 582 O O . ASN A 1 71 ? -5.023 3.632 -6.565 1.00 85.81 71 ASN A O 1
ATOM 586 N N . ILE A 1 72 ? -3.782 3.306 -4.725 1.00 91.56 72 ILE A N 1
ATOM 587 C CA . ILE A 1 72 ? -4.899 2.796 -3.914 1.00 91.56 72 ILE A CA 1
ATOM 588 C C . ILE A 1 72 ? -5.802 3.982 -3.556 1.00 91.56 72 ILE A C 1
ATOM 590 O O . ILE A 1 72 ? -5.373 4.967 -2.957 1.00 91.56 72 ILE A O 1
ATOM 594 N N . ARG A 1 73 ? -7.072 3.911 -3.955 1.00 91.06 73 ARG A N 1
ATOM 595 C CA . ARG A 1 73 ? -8.032 5.029 -3.868 1.00 91.06 73 ARG A CA 1
ATOM 596 C C . ARG A 1 73 ? -9.000 4.888 -2.716 1.00 91.06 73 ARG A C 1
ATOM 598 O O . ARG A 1 73 ? -9.544 5.884 -2.241 1.00 91.06 73 ARG A O 1
ATOM 605 N N . ARG A 1 74 ? -9.279 3.650 -2.315 1.00 93.75 74 ARG A N 1
ATOM 606 C CA . ARG A 1 74 ? -10.239 3.342 -1.259 1.00 93.75 74 ARG A CA 1
ATOM 607 C C . ARG A 1 74 ? -9.680 2.244 -0.381 1.00 93.75 74 ARG A C 1
ATOM 609 O O . ARG A 1 74 ? -9.109 1.277 -0.879 1.00 93.75 74 ARG A O 1
ATOM 616 N N . SER A 1 75 ? -9.884 2.405 0.918 1.00 96.75 75 SER A N 1
ATOM 617 C CA . SER A 1 75 ? -9.662 1.359 1.900 1.00 96.75 75 SER A CA 1
ATOM 618 C C . SER A 1 75 ? -10.824 1.312 2.883 1.00 96.75 75 SER A C 1
ATOM 620 O O . SER A 1 75 ? -11.420 2.345 3.200 1.00 96.75 75 SER A O 1
ATOM 622 N N . ILE A 1 76 ? -11.192 0.108 3.311 1.00 97.62 76 ILE A N 1
ATOM 623 C CA . ILE A 1 76 ? -12.310 -0.123 4.226 1.00 97.62 76 ILE A CA 1
ATOM 624 C C . ILE A 1 76 ? -11.864 -1.144 5.266 1.00 97.62 76 ILE A C 1
ATOM 626 O O . ILE A 1 76 ? -11.532 -2.277 4.924 1.00 97.62 76 ILE A O 1
ATOM 630 N N . PHE A 1 77 ? -11.887 -0.745 6.535 1.00 97.75 77 PHE A N 1
ATOM 631 C CA . PHE A 1 77 ? -11.789 -1.682 7.651 1.00 97.75 77 PHE A CA 1
ATOM 632 C C . PHE A 1 77 ? -13.146 -2.358 7.852 1.00 97.75 77 PHE A C 1
ATOM 634 O O . PHE A 1 77 ? -14.160 -1.677 8.023 1.00 97.75 77 PHE A O 1
ATOM 641 N N . MET A 1 78 ? -13.171 -3.688 7.830 1.00 96.81 78 MET A N 1
ATOM 642 C CA . MET A 1 78 ? -14.382 -4.475 8.038 1.00 96.81 78 MET A CA 1
ATOM 643 C C . MET A 1 78 ? -14.054 -5.733 8.843 1.00 96.81 78 MET A C 1
ATOM 645 O O . MET A 1 78 ? -13.482 -6.688 8.320 1.00 96.81 78 MET A O 1
ATOM 649 N N . GLY A 1 79 ? -14.442 -5.728 10.122 1.00 96.38 79 GLY A N 1
ATOM 650 C CA . GLY A 1 79 ? -14.042 -6.771 11.067 1.00 96.38 79 GLY A CA 1
ATOM 651 C C . GLY A 1 79 ? -12.522 -6.810 11.214 1.00 96.38 79 GLY A C 1
ATOM 652 O O . GLY A 1 79 ? -11.895 -5.761 11.346 1.00 96.38 79 GLY A O 1
ATOM 653 N N . ASP A 1 80 ? -11.955 -8.009 11.114 1.00 96.88 80 ASP A N 1
ATOM 654 C CA . ASP A 1 80 ? -10.512 -8.259 11.226 1.00 96.88 80 ASP A CA 1
ATOM 655 C C . ASP A 1 80 ? -9.781 -8.149 9.877 1.00 96.88 80 ASP A C 1
ATOM 657 O O . ASP A 1 80 ? -8.704 -8.716 9.690 1.00 96.88 80 ASP A O 1
ATOM 661 N N . TYR A 1 81 ? -10.379 -7.454 8.905 1.00 98.12 81 TYR A N 1
ATOM 662 C CA . TYR A 1 81 ? -9.859 -7.343 7.546 1.00 98.12 81 TYR A CA 1
ATOM 663 C C . TYR A 1 81 ? -9.827 -5.897 7.061 1.00 98.12 81 TYR A C 1
ATOM 665 O O . TYR A 1 81 ? -10.669 -5.065 7.418 1.00 98.12 81 TYR A O 1
ATOM 673 N N . ILE A 1 82 ? -8.866 -5.622 6.185 1.00 98.38 82 ILE A N 1
ATOM 674 C CA . ILE A 1 82 ? -8.807 -4.406 5.386 1.00 98.38 82 ILE A CA 1
ATOM 675 C C . ILE A 1 82 ? -8.986 -4.763 3.914 1.00 98.38 82 ILE A C 1
ATOM 677 O O . ILE A 1 82 ? -8.310 -5.639 3.379 1.00 98.38 82 ILE A O 1
ATOM 681 N N . TYR A 1 83 ? -9.914 -4.066 3.273 1.00 97.88 83 TYR A N 1
ATOM 682 C CA . TYR A 1 83 ? -10.163 -4.144 1.840 1.00 97.88 83 TYR A CA 1
ATOM 683 C C . TYR A 1 83 ? -9.525 -2.921 1.196 1.00 97.88 83 TYR A C 1
ATOM 685 O O . TYR A 1 83 ? -9.812 -1.800 1.625 1.00 97.88 83 TYR A O 1
ATOM 693 N N . SER A 1 84 ? -8.691 -3.114 0.183 1.00 97.25 84 SER A N 1
ATOM 694 C CA . SER A 1 84 ? -8.018 -2.047 -0.561 1.00 97.25 84 SER A CA 1
ATOM 695 C C . SER A 1 84 ? -8.365 -2.129 -2.041 1.00 97.25 84 SER A C 1
ATOM 697 O O . SER A 1 84 ? -8.428 -3.212 -2.610 1.00 97.25 84 SER A O 1
ATOM 699 N N . PHE A 1 85 ? -8.597 -0.974 -2.669 1.00 95.06 85 PHE A N 1
ATOM 700 C CA . PHE A 1 85 ? -9.002 -0.874 -4.073 1.00 95.06 85 PHE A CA 1
ATOM 701 C C . PHE A 1 85 ? -8.143 0.163 -4.798 1.00 95.06 85 PHE A C 1
ATOM 703 O O . PHE A 1 85 ? -8.111 1.337 -4.400 1.00 95.06 85 PHE A O 1
ATOM 710 N N . SER A 1 86 ? -7.482 -0.258 -5.870 1.00 92.50 86 SER A N 1
ATOM 711 C CA . SER A 1 86 ? -6.778 0.588 -6.835 1.00 92.50 86 SER A CA 1
ATOM 712 C C . SER A 1 86 ? -7.545 0.627 -8.167 1.00 92.50 86 SER A C 1
ATOM 714 O O . SER A 1 86 ? -8.682 0.161 -8.237 1.00 92.50 86 SER A O 1
ATOM 716 N N . GLY A 1 87 ? -6.987 1.264 -9.203 1.00 88.88 87 GLY A N 1
ATOM 717 C CA . GLY A 1 87 ? -7.604 1.266 -10.532 1.00 88.88 87 GLY A CA 1
ATOM 718 C C . GLY A 1 87 ? -7.641 -0.127 -11.163 1.00 88.88 87 GLY A C 1
ATOM 719 O O . GLY A 1 87 ? -8.672 -0.505 -11.709 1.00 88.88 87 GLY A O 1
ATOM 720 N N . ALA A 1 88 ? -6.542 -0.872 -11.048 1.00 89.56 88 ALA A N 1
ATOM 721 C CA . ALA A 1 88 ? -6.370 -2.174 -11.691 1.00 89.56 88 ALA A CA 1
ATOM 722 C C . ALA A 1 88 ? -6.804 -3.370 -10.833 1.00 89.56 88 ALA A C 1
ATOM 724 O O . ALA A 1 88 ? -7.062 -4.437 -11.375 1.00 89.56 88 ALA A O 1
ATOM 725 N N . GLY A 1 89 ? -6.943 -3.214 -9.512 1.00 92.62 89 GLY A N 1
ATOM 726 C CA . GLY A 1 89 ? -7.175 -4.368 -8.650 1.00 92.62 89 GLY A CA 1
ATOM 727 C C . GLY A 1 89 ? -7.698 -4.055 -7.256 1.00 92.62 89 GLY A C 1
ATOM 728 O O . GLY A 1 89 ? -7.759 -2.906 -6.803 1.00 92.62 89 GLY A O 1
ATOM 729 N N . ALA A 1 90 ? -8.084 -5.113 -6.555 1.00 95.56 90 ALA A N 1
ATOM 730 C CA . ALA A 1 90 ? -8.499 -5.086 -5.167 1.00 95.56 90 ALA A CA 1
ATOM 731 C C . ALA A 1 90 ? -7.859 -6.235 -4.388 1.00 95.56 90 ALA A C 1
ATOM 733 O O . ALA A 1 90 ? -7.687 -7.332 -4.912 1.00 95.56 90 ALA A O 1
ATOM 734 N N . ALA A 1 91 ? -7.561 -5.996 -3.116 1.00 97.50 91 ALA A N 1
ATOM 735 C CA . ALA A 1 91 ? -7.015 -7.019 -2.239 1.00 97.50 91 ALA A CA 1
ATOM 736 C C . ALA A 1 91 ? -7.643 -6.955 -0.845 1.00 97.50 91 ALA A C 1
ATOM 738 O O . ALA A 1 91 ? -8.129 -5.912 -0.395 1.00 97.50 91 ALA A O 1
ATOM 739 N N . VAL A 1 92 ? -7.629 -8.094 -0.157 1.00 98.12 92 VAL A N 1
ATOM 740 C CA . VAL A 1 92 ? -8.126 -8.251 1.212 1.00 98.12 92 VAL A CA 1
ATOM 741 C C . VAL A 1 92 ? -7.019 -8.839 2.062 1.00 98.12 92 VAL A C 1
ATOM 743 O O . VAL A 1 92 ? -6.497 -9.904 1.745 1.00 98.12 92 VAL A O 1
ATOM 746 N N . HIS A 1 93 ? -6.690 -8.159 3.154 1.00 98.50 93 HIS A N 1
ATOM 747 C CA . HIS A 1 93 ? -5.666 -8.597 4.098 1.00 98.50 93 HIS A CA 1
ATOM 748 C C . HIS A 1 93 ? -6.248 -8.678 5.509 1.00 98.50 93 HIS A C 1
ATOM 750 O O . HIS A 1 93 ? -7.117 -7.876 5.866 1.00 98.50 93 HIS A O 1
ATOM 756 N N . ARG A 1 94 ? -5.770 -9.620 6.326 1.00 97.94 94 ARG A N 1
ATOM 757 C CA . ARG A 1 94 ? -6.084 -9.652 7.763 1.00 97.94 94 ARG A CA 1
ATOM 758 C C . ARG A 1 94 ? -5.386 -8.487 8.472 1.00 97.94 94 ARG A C 1
ATOM 760 O O . ARG A 1 94 ? -4.225 -8.211 8.211 1.00 97.94 94 ARG A O 1
ATOM 767 N N . THR A 1 95 ? -6.057 -7.795 9.388 1.00 97.25 95 THR A N 1
ATOM 768 C CA . THR A 1 95 ? -5.488 -6.616 10.074 1.00 97.25 95 THR A CA 1
ATOM 769 C C . THR A 1 95 ? -4.514 -6.952 11.198 1.00 97.25 95 THR A C 1
ATOM 771 O O . THR A 1 95 ? -3.957 -6.038 11.788 1.00 97.25 95 THR A O 1
ATOM 774 N N . GLU A 1 96 ? -4.376 -8.222 11.576 1.00 96.62 96 GLU A N 1
ATOM 775 C CA . GLU A 1 96 ? -3.461 -8.644 12.644 1.00 96.62 96 GLU A CA 1
ATOM 776 C C . GLU A 1 96 ? -2.009 -8.688 12.156 1.00 96.62 96 GLU A C 1
ATOM 778 O O . GLU A 1 96 ? -1.116 -8.176 12.829 1.00 96.62 96 GLU A O 1
ATOM 783 N N . ASP A 1 97 ? -1.789 -9.274 10.980 1.00 96.69 97 ASP A N 1
ATOM 784 C CA . ASP A 1 97 ? -0.466 -9.571 10.428 1.00 96.69 97 ASP A CA 1
ATOM 785 C C . ASP A 1 97 ? -0.326 -9.252 8.934 1.00 96.69 97 ASP A C 1
ATOM 787 O O . ASP A 1 97 ? 0.732 -9.489 8.354 1.00 96.69 97 ASP A O 1
ATOM 791 N N . LEU A 1 98 ? -1.373 -8.697 8.316 1.00 97.38 98 LEU A N 1
ATOM 792 C CA . LEU A 1 98 ? -1.433 -8.412 6.884 1.00 97.38 98 LEU A CA 1
ATOM 793 C C . LEU A 1 98 ? -1.209 -9.655 6.017 1.00 97.38 98 LEU A C 1
ATOM 795 O O . LEU A 1 98 ? -0.674 -9.549 4.917 1.00 97.38 98 LEU A O 1
ATOM 799 N N . GLU A 1 99 ? -1.651 -10.832 6.468 1.00 97.75 99 GLU A N 1
ATOM 800 C CA . GLU A 1 99 ? -1.762 -11.987 5.578 1.00 97.75 99 GLU A CA 1
ATOM 801 C C . GLU A 1 99 ? -2.780 -11.673 4.467 1.00 97.75 99 GLU A C 1
ATOM 803 O O . GLU A 1 99 ? -3.924 -11.291 4.744 1.00 97.75 99 GLU A O 1
ATOM 808 N N . MET A 1 100 ? -2.354 -11.801 3.207 1.00 97.56 100 MET A N 1
ATOM 809 C CA . MET A 1 100 ? -3.224 -11.632 2.046 1.00 97.56 100 MET A CA 1
ATOM 810 C C . MET A 1 100 ? -4.193 -12.812 1.961 1.00 97.56 100 MET A C 1
ATOM 812 O O . MET A 1 100 ? -3.788 -13.968 1.870 1.00 97.56 100 MET A O 1
ATOM 816 N N . MET A 1 101 ? -5.486 -12.509 1.959 1.00 97.81 101 MET A N 1
ATOM 817 C CA . MET A 1 101 ? -6.552 -13.507 1.898 1.00 97.81 101 MET A CA 1
ATOM 818 C C . MET A 1 101 ? -7.064 -13.696 0.474 1.00 97.81 101 MET A C 1
ATOM 820 O O . MET A 1 101 ? -7.381 -14.810 0.064 1.00 97.81 101 MET A O 1
ATOM 824 N N . VAL A 1 102 ? -7.208 -12.583 -0.248 1.00 97.19 102 VAL A N 1
ATOM 825 C CA . VAL A 1 102 ? -7.759 -12.529 -1.602 1.00 97.19 102 VAL A CA 1
ATOM 826 C C . VAL A 1 102 ? -7.098 -11.382 -2.351 1.00 97.19 102 VAL A C 1
ATOM 828 O O . VAL A 1 102 ? -6.930 -10.295 -1.798 1.00 97.19 102 VAL A O 1
ATOM 831 N N . GLU A 1 103 ? -6.816 -11.618 -3.623 1.00 96.25 103 GLU A N 1
ATOM 832 C CA . GLU A 1 103 ? -6.424 -10.623 -4.612 1.00 96.25 103 GLU A CA 1
ATOM 833 C C . GLU A 1 103 ? -7.305 -10.806 -5.853 1.00 96.25 103 GLU A C 1
ATOM 835 O O . GLU A 1 103 ? -7.706 -11.929 -6.177 1.00 96.25 103 GLU A O 1
ATOM 840 N N . LEU A 1 104 ? -7.685 -9.703 -6.492 1.00 94.75 104 LEU A N 1
ATOM 841 C CA . LEU A 1 104 ? -8.570 -9.701 -7.647 1.00 94.75 104 LEU A CA 1
ATOM 842 C C . LEU A 1 104 ? -8.219 -8.552 -8.592 1.00 94.75 104 LEU A C 1
ATOM 844 O O . LEU A 1 104 ? -8.250 -7.391 -8.183 1.00 94.75 104 LEU A O 1
ATOM 848 N N . ASP A 1 105 ? -8.034 -8.871 -9.869 1.00 92.44 105 ASP A N 1
ATOM 849 C CA . ASP A 1 105 ? -7.974 -7.879 -10.942 1.00 92.44 105 ASP A CA 1
ATOM 850 C C . ASP A 1 105 ? -9.360 -7.298 -11.239 1.00 92.44 105 ASP A C 1
ATOM 852 O O . ASP A 1 105 ? -10.366 -8.012 -11.349 1.00 92.44 105 ASP A O 1
ATOM 856 N N . LEU A 1 106 ? -9.426 -5.979 -11.386 1.00 88.56 106 LEU A N 1
ATOM 857 C CA . LEU A 1 106 ? -10.652 -5.282 -11.740 1.00 88.56 106 LEU A CA 1
ATOM 858 C C . LEU A 1 106 ? -10.761 -5.162 -13.267 1.00 88.56 106 LEU A C 1
ATOM 860 O O . LEU A 1 106 ? -9.896 -4.561 -13.905 1.00 88.56 106 LEU A O 1
ATOM 864 N N . PRO A 1 107 ? -11.841 -5.681 -13.879 1.00 84.56 107 PRO A N 1
ATOM 865 C CA . PRO A 1 107 ? -12.037 -5.543 -15.313 1.00 84.56 107 PRO A CA 1
ATOM 866 C C . PRO A 1 107 ? -12.310 -4.081 -15.685 1.00 84.56 107 PRO A C 1
ATOM 868 O O . PRO A 1 107 ? -12.972 -3.350 -14.945 1.00 84.56 107 PRO A O 1
ATOM 871 N N . GLY A 1 108 ? -11.866 -3.678 -16.876 1.00 75.56 108 GLY A N 1
ATOM 872 C CA . GLY A 1 108 ? -12.101 -2.329 -17.400 1.00 75.56 108 GLY A CA 1
ATOM 873 C C . GLY A 1 108 ? -11.122 -1.272 -16.890 1.00 75.56 108 GLY A C 1
ATOM 874 O O . GLY A 1 108 ? -11.367 -0.083 -17.083 1.00 75.56 108 GLY A O 1
ATOM 875 N N . TYR A 1 109 ? -10.023 -1.684 -16.255 1.00 77.81 109 TYR A N 1
ATOM 876 C CA . TYR A 1 109 ? -8.850 -0.828 -16.165 1.00 77.81 109 TYR A CA 1
ATOM 877 C C . TYR A 1 109 ? -8.274 -0.651 -17.573 1.00 77.81 109 TYR A C 1
ATOM 879 O O . TYR A 1 109 ? -7.803 -1.608 -18.180 1.00 77.81 109 TYR A O 1
ATOM 887 N N . GLU A 1 110 ? -8.391 0.561 -18.113 1.00 70.88 110 GLU A N 1
ATOM 888 C CA . GLU A 1 110 ? -7.769 0.936 -19.380 1.00 70.88 110 GLU A CA 1
ATOM 889 C C . GLU A 1 110 ? -6.457 1.656 -19.092 1.00 70.88 110 GLU A C 1
ATOM 891 O O . GLU A 1 110 ? -6.414 2.633 -18.332 1.00 70.88 110 GLU A O 1
ATOM 896 N N . GLU A 1 111 ? -5.390 1.169 -19.712 1.00 70.00 111 GLU A N 1
ATOM 897 C CA . GLU A 1 111 ? -4.090 1.815 -19.659 1.00 70.00 111 GLU A CA 1
ATOM 898 C C . GLU A 1 111 ? -4.144 3.177 -20.366 1.00 70.00 111 GLU A C 1
ATOM 900 O O . GLU A 1 111 ? -4.779 3.326 -21.418 1.00 70.00 111 GLU A O 1
ATOM 905 N N . PRO A 1 112 ? -3.496 4.208 -19.803 1.00 66.31 112 PRO A N 1
ATOM 906 C CA . PRO A 1 112 ? -3.413 5.508 -20.450 1.00 66.31 112 PRO A CA 1
ATOM 907 C C . PRO A 1 112 ? -2.634 5.396 -21.770 1.00 66.31 112 PRO A C 1
ATOM 909 O O . PRO A 1 112 ? -1.460 5.035 -21.789 1.00 66.31 112 PRO A O 1
ATOM 912 N N . ILE A 1 113 ? -3.271 5.769 -22.883 1.00 62.53 113 ILE A N 1
ATOM 913 C CA . ILE A 1 113 ? -2.609 5.840 -24.191 1.00 62.53 113 ILE A CA 1
ATOM 914 C C . ILE A 1 113 ? -1.668 7.051 -24.215 1.00 62.53 113 ILE A C 1
ATOM 916 O O . ILE A 1 113 ? -2.116 8.197 -24.102 1.00 62.53 113 ILE A O 1
ATOM 920 N N . TYR A 1 114 ? -0.373 6.805 -24.418 1.00 61.94 114 TYR A N 1
ATOM 921 C CA . TYR A 1 114 ? 0.623 7.850 -24.644 1.00 61.94 114 TYR A CA 1
ATOM 922 C C . TYR A 1 114 ? 0.739 8.203 -26.125 1.00 61.94 114 TYR A C 1
ATOM 924 O O . TYR A 1 114 ? 1.039 7.354 -26.960 1.00 61.94 114 TYR A O 1
ATOM 932 N N . TYR A 1 115 ? 0.553 9.483 -26.448 1.00 58.06 115 TYR A N 1
ATOM 933 C CA . TYR A 1 115 ? 0.927 10.023 -27.751 1.00 58.06 115 TYR A CA 1
ATOM 934 C C . TYR A 1 115 ? 2.369 10.518 -27.672 1.00 58.06 115 TYR A C 1
ATOM 936 O O . TYR A 1 115 ? 2.637 11.566 -27.081 1.00 58.06 115 TYR A O 1
ATOM 944 N N . TYR A 1 116 ? 3.300 9.775 -28.267 1.00 54.16 116 TYR A N 1
ATOM 945 C CA . TYR A 1 116 ? 4.600 10.342 -28.605 1.00 54.16 116 TYR A CA 1
ATOM 946 C C . TYR A 1 116 ? 4.379 11.352 -29.732 1.00 54.16 116 TYR A C 1
ATOM 948 O O . TYR A 1 116 ? 3.819 11.014 -30.775 1.00 54.16 116 TYR A O 1
ATOM 956 N N . TYR A 1 117 ? 4.784 12.602 -29.518 1.00 52.78 117 TYR A N 1
ATOM 957 C CA . TYR A 1 117 ? 4.963 13.516 -30.636 1.00 52.78 117 TYR A CA 1
ATOM 958 C C . TYR A 1 117 ? 6.144 12.974 -31.444 1.00 52.78 117 TYR A C 1
ATOM 960 O O . TYR A 1 117 ? 7.270 12.983 -30.951 1.00 52.78 117 TYR A O 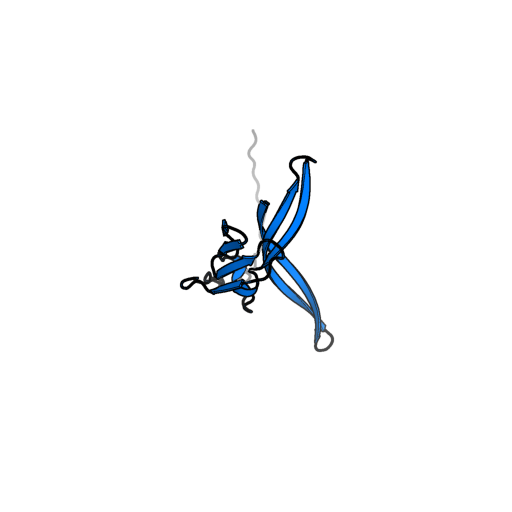1
ATOM 968 N N . GLU A 1 118 ? 5.891 12.463 -32.651 1.00 48.19 118 GLU A N 1
ATOM 969 C CA . GLU A 1 118 ? 6.952 12.338 -33.648 1.00 48.19 118 GLU A CA 1
ATOM 970 C C . GLU A 1 118 ? 7.506 13.746 -33.864 1.00 48.19 118 GLU A C 1
ATOM 972 O O . GLU A 1 118 ? 6.824 14.621 -34.407 1.00 48.19 118 GLU A O 1
ATOM 977 N N . ASP A 1 119 ? 8.720 13.980 -33.375 1.00 49.62 119 ASP A N 1
ATOM 978 C CA . ASP A 1 119 ? 9.489 15.168 -33.700 1.00 49.62 119 ASP A CA 1
ATOM 979 C C . ASP A 1 119 ? 9.832 15.103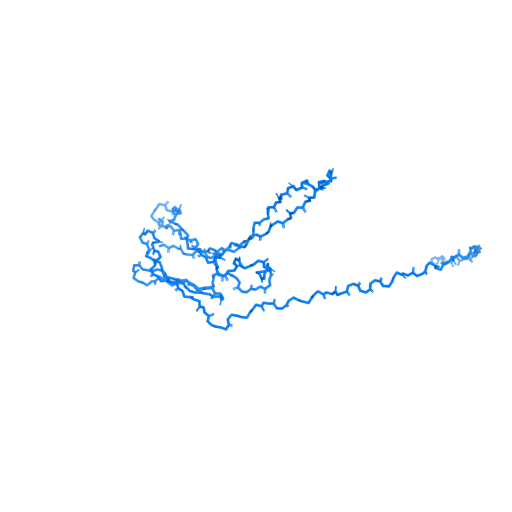 -35.192 1.00 49.62 119 ASP A C 1
ATOM 981 O O . ASP A 1 119 ? 10.872 14.593 -35.595 1.00 49.62 119 ASP A O 1
ATOM 985 N N . ASN A 1 120 ? 8.919 15.584 -36.040 1.00 49.75 120 ASN A N 1
ATOM 986 C CA . ASN A 1 120 ? 9.245 15.993 -37.402 1.00 49.75 120 ASN A CA 1
ATOM 987 C C . ASN A 1 120 ? 10.042 17.302 -37.314 1.00 49.75 120 ASN A C 1
ATOM 989 O O . ASN A 1 120 ? 9.570 18.368 -37.719 1.00 49.75 120 ASN A O 1
ATOM 993 N N . SER A 1 121 ? 11.246 17.235 -36.750 1.00 52.47 121 SER A N 1
ATOM 994 C CA . SER A 1 121 ? 12.243 18.283 -36.890 1.00 52.47 121 SER A CA 1
ATOM 995 C C . SER A 1 121 ? 12.782 18.228 -38.322 1.00 52.47 121 SER A C 1
ATOM 997 O O . SER A 1 121 ? 13.831 17.663 -38.616 1.00 52.47 121 SER A O 1
ATOM 999 N N . GLU A 1 122 ? 12.032 18.813 -39.261 1.00 48.56 122 GLU A N 1
ATOM 1000 C CA . GLU A 1 122 ? 12.632 19.280 -40.508 1.00 48.56 122 GLU A CA 1
ATOM 1001 C C . GLU A 1 122 ? 13.682 20.332 -40.125 1.00 48.56 122 GLU A C 1
ATOM 1003 O O . GLU A 1 122 ? 13.339 21.445 -39.719 1.00 48.56 122 GLU A O 1
ATOM 1008 N N . GLU A 1 123 ? 14.963 19.957 -40.191 1.00 41.44 123 GLU A N 1
ATOM 1009 C CA . GLU A 1 123 ? 16.075 20.874 -39.947 1.00 41.44 123 GLU A CA 1
ATOM 1010 C C . GLU A 1 123 ? 15.893 22.153 -40.787 1.00 41.44 123 GLU A C 1
ATOM 1012 O O . GLU A 1 123 ? 15.711 22.074 -42.012 1.00 41.44 123 GLU A O 1
ATOM 1017 N N . PRO A 1 124 ? 15.931 23.351 -40.173 1.00 40.03 124 PRO A N 1
ATOM 1018 C CA . PRO A 1 124 ? 15.838 24.583 -40.928 1.00 40.03 124 PRO A CA 1
ATOM 1019 C C . PRO A 1 124 ? 17.099 24.706 -41.784 1.00 40.03 124 PRO A C 1
ATOM 1021 O O . PRO A 1 124 ? 18.210 24.788 -41.269 1.00 40.03 124 PRO A O 1
ATOM 1024 N N . LYS A 1 125 ? 16.929 24.716 -43.110 1.00 37.84 125 LYS A N 1
ATOM 1025 C CA . LYS A 1 125 ? 18.020 25.011 -44.041 1.00 37.84 125 LYS A CA 1
ATOM 1026 C C . LYS A 1 125 ? 18.557 26.405 -43.733 1.00 37.84 125 LYS A C 1
ATOM 1028 O O . LYS A 1 125 ? 17.814 27.378 -43.864 1.00 37.84 125 LYS A O 1
ATOM 1033 N N . ASP A 1 126 ? 19.829 26.469 -43.352 1.00 36.72 126 ASP A N 1
ATOM 1034 C CA . ASP A 1 126 ? 20.576 27.702 -43.127 1.00 36.72 126 ASP A CA 1
ATOM 1035 C C . ASP A 1 126 ? 20.360 28.680 -44.290 1.00 36.72 126 ASP A C 1
ATOM 1037 O O . ASP A 1 126 ? 20.798 28.453 -45.420 1.00 36.72 126 ASP A O 1
ATOM 1041 N N . ALA A 1 127 ? 19.653 29.774 -44.016 1.00 37.41 127 ALA A N 1
ATOM 1042 C CA . ALA A 1 127 ? 19.640 30.928 -44.894 1.00 37.41 127 ALA A CA 1
ATOM 1043 C C . ALA A 1 127 ? 20.842 31.794 -44.512 1.00 37.41 127 ALA A C 1
ATOM 1045 O O . ALA A 1 127 ? 20.853 32.409 -43.445 1.00 37.41 127 ALA A O 1
ATOM 1046 N N . GLU A 1 128 ? 21.860 31.810 -45.376 1.00 34.50 128 GLU A N 1
ATOM 1047 C CA . GLU A 1 128 ? 22.987 32.737 -45.281 1.00 34.50 128 GLU A CA 1
ATOM 1048 C C . GLU A 1 128 ? 22.462 34.176 -45.153 1.00 34.50 128 GLU A C 1
ATOM 1050 O O . GLU A 1 128 ? 21.777 34.693 -46.038 1.00 34.50 128 GLU A O 1
ATOM 1055 N N . VAL A 1 129 ? 22.758 34.814 -44.020 1.00 33.53 129 VAL A N 1
ATOM 1056 C CA . VAL A 1 129 ? 22.460 36.228 -43.787 1.00 33.53 129 VAL A CA 1
ATOM 1057 C C . VAL A 1 129 ? 23.599 37.040 -44.389 1.00 33.53 129 VAL A C 1
ATOM 1059 O O . VAL A 1 129 ? 24.678 37.130 -43.804 1.00 33.53 129 VAL A O 1
ATOM 1062 N N . ASP A 1 130 ? 23.349 37.614 -45.566 1.00 30.88 130 ASP A N 1
ATOM 1063 C CA . ASP A 1 130 ? 24.210 38.633 -46.162 1.00 30.88 130 ASP A CA 1
ATOM 1064 C C . ASP A 1 130 ? 24.081 39.947 -45.377 1.00 30.88 130 ASP A C 1
ATOM 1066 O O . ASP A 1 130 ? 22.989 40.399 -45.017 1.00 30.88 130 ASP A O 1
ATOM 1070 N N . SER A 1 131 ? 25.230 40.516 -45.046 1.00 42.31 131 SER A N 1
ATOM 1071 C CA . SER A 1 131 ? 25.412 41.587 -44.078 1.00 42.31 131 SER A CA 1
ATOM 1072 C C . SER A 1 131 ? 25.607 42.928 -44.776 1.00 42.31 131 SER A C 1
ATOM 1074 O O . SER A 1 131 ? 26.705 43.158 -45.267 1.00 42.31 131 SER A O 1
ATOM 1076 N N . GLU A 1 132 ? 24.640 43.855 -44.721 1.00 32.38 132 GLU A N 1
ATOM 1077 C CA . GLU A 1 132 ? 24.898 45.270 -45.046 1.00 32.38 132 GLU A CA 1
ATOM 1078 C C . GLU A 1 132 ? 24.131 46.282 -44.163 1.00 32.38 132 GLU A C 1
ATOM 1080 O O . GLU A 1 132 ? 22.906 46.340 -44.122 1.00 32.38 132 GLU A O 1
ATOM 1085 N N . GLU A 1 133 ? 24.960 47.080 -43.483 1.00 32.09 133 GLU A N 1
ATOM 1086 C CA . GLU A 1 133 ? 24.875 48.490 -43.074 1.00 32.09 133 GLU A CA 1
ATOM 1087 C C . GLU A 1 133 ? 23.802 49.082 -42.135 1.00 32.09 133 GLU A C 1
ATOM 1089 O O . GLU A 1 133 ? 22.587 48.973 -42.266 1.00 32.09 133 GLU A O 1
ATOM 1094 N N . ALA A 1 134 ? 24.356 49.849 -41.190 1.00 37.66 134 ALA A N 1
ATOM 1095 C CA . ALA A 1 134 ? 23.716 50.657 -40.171 1.00 37.66 134 ALA A CA 1
ATOM 1096 C C . ALA A 1 134 ? 23.231 52.018 -40.707 1.00 37.66 134 ALA A C 1
ATOM 1098 O O . ALA A 1 134 ? 23.932 52.687 -41.462 1.00 37.66 134 ALA A O 1
ATOM 1099 N N . GLY A 1 135 ? 22.085 52.491 -40.201 1.00 28.86 135 GLY A N 1
ATOM 1100 C CA . GLY A 1 135 ? 21.554 53.829 -40.478 1.00 28.86 135 GLY A CA 1
ATOM 1101 C C . GLY A 1 135 ? 20.552 54.320 -39.424 1.00 28.86 135 GLY A C 1
ATOM 1102 O O . GLY A 1 135 ? 19.385 53.959 -39.448 1.00 28.86 135 GLY A O 1
ATOM 1103 N N . THR A 1 136 ? 21.065 55.138 -38.502 1.00 31.44 136 THR A N 1
ATOM 1104 C CA . THR A 1 136 ? 20.457 56.053 -37.505 1.00 31.44 136 THR A CA 1
ATOM 1105 C C . THR A 1 136 ? 18.982 56.506 -37.657 1.00 31.44 136 THR A C 1
ATOM 1107 O O . THR A 1 136 ? 18.558 56.877 -38.745 1.00 31.44 136 THR A O 1
ATOM 1110 N N . SER A 1 137 ? 18.233 56.633 -36.541 1.00 32.53 137 SER A N 1
ATOM 1111 C CA . SER A 1 137 ? 17.912 57.939 -35.899 1.00 32.53 137 SER A CA 1
ATOM 1112 C C . SER A 1 137 ? 16.787 57.867 -34.839 1.00 32.53 137 SER A C 1
ATOM 1114 O O . SER A 1 137 ? 15.638 57.589 -35.156 1.00 32.53 137 SER A O 1
ATOM 1116 N N . SER A 1 138 ? 17.164 58.198 -33.594 1.00 38.16 138 SER A N 1
ATOM 1117 C CA . SER A 1 138 ? 16.480 59.027 -32.572 1.00 38.16 138 SER A CA 1
ATOM 1118 C C . SER A 1 138 ? 14.954 58.968 -32.343 1.00 38.16 138 SER A C 1
ATOM 1120 O O . SER A 1 138 ? 14.173 59.338 -33.216 1.00 38.16 138 SER A O 1
ATOM 1122 N N . ASN A 1 139 ? 14.561 58.807 -31.073 1.00 33.31 139 ASN A N 1
ATOM 1123 C CA . ASN A 1 139 ? 13.549 59.695 -30.490 1.00 33.31 139 ASN A CA 1
ATOM 1124 C C . ASN A 1 139 ? 13.940 60.089 -29.051 1.00 33.31 139 ASN A C 1
ATOM 1126 O O . ASN A 1 139 ? 14.146 59.226 -28.197 1.00 33.31 139 ASN A O 1
ATOM 1130 N N . GLU A 1 140 ? 14.095 61.398 -28.840 1.00 36.41 140 GLU A N 1
ATOM 1131 C CA . GLU A 1 140 ? 14.183 62.069 -27.539 1.00 36.41 140 GLU A CA 1
ATOM 1132 C C . GLU A 1 140 ? 12.794 62.161 -26.873 1.00 36.41 140 GLU A C 1
ATOM 1134 O O . GLU A 1 140 ? 11.776 61.806 -27.470 1.00 36.41 140 GLU A O 1
ATOM 1139 N N . SER A 1 141 ? 12.811 62.587 -25.606 1.00 35.38 141 SER A N 1
ATOM 1140 C CA . SER A 1 141 ? 11.690 62.751 -24.667 1.00 35.38 141 SER A CA 1
ATOM 1141 C C . SER A 1 141 ? 10.589 63.719 -25.098 1.00 35.38 141 SER A C 1
ATOM 1143 O O . SER A 1 141 ? 10.869 64.650 -25.883 1.00 35.38 141 SER A O 1
#